Protein AF-A0A2K3JWC8-F1 (afdb_monomer_lite)

Structure (mmCIF, N/CA/C/O backbone):
data_AF-A0A2K3JWC8-F1
#
_entry.id   AF-A0A2K3JWC8-F1
#
loop_
_atom_site.group_PDB
_atom_site.id
_atom_site.type_symbol
_atom_site.label_atom_id
_atom_site.label_alt_id
_atom_site.label_comp_id
_atom_site.label_asym_id
_atom_site.label_entity_id
_atom_site.label_seq_id
_atom_site.pdbx_PDB_ins_code
_atom_site.Cartn_x
_atom_site.Cartn_y
_atom_site.Cartn_z
_atom_site.occupancy
_atom_site.B_iso_or_equiv
_atom_site.auth_seq_id
_atom_site.auth_comp_id
_atom_site.auth_asym_id
_atom_site.auth_atom_id
_atom_site.pdbx_PDB_model_num
ATOM 1 N N . ILE A 1 1 ? 2.678 -2.436 6.204 1.00 88.00 1 ILE A N 1
ATOM 2 C CA . ILE A 1 1 ? 1.321 -1.839 6.349 1.00 88.00 1 ILE A CA 1
ATOM 3 C C . ILE A 1 1 ? 1.257 -0.588 5.486 1.00 88.00 1 ILE A C 1
ATOM 5 O O . ILE A 1 1 ? 2.135 0.255 5.639 1.00 88.00 1 ILE A O 1
ATOM 9 N N . LEU A 1 2 ? 0.275 -0.477 4.588 1.00 90.56 2 LEU A N 1
ATOM 10 C CA . LEU A 1 2 ? 0.063 0.722 3.771 1.00 90.56 2 LEU A CA 1
ATOM 11 C C . LEU A 1 2 ? -0.753 1.769 4.542 1.00 90.56 2 LEU A C 1
ATOM 13 O O . LEU A 1 2 ? -0.328 2.916 4.640 1.00 90.56 2 LEU A O 1
ATOM 17 N N . ILE A 1 3 ? -1.882 1.355 5.122 1.00 88.88 3 ILE A N 1
ATOM 18 C CA . ILE A 1 3 ? -2.804 2.193 5.903 1.00 88.88 3 ILE A CA 1
ATOM 19 C C . ILE A 1 3 ? -3.157 1.431 7.179 1.00 88.88 3 ILE A C 1
ATOM 21 O O . ILE A 1 3 ? -3.555 0.268 7.119 1.00 88.88 3 ILE A O 1
ATOM 25 N N . GLY A 1 4 ? -2.953 2.052 8.335 1.00 85.19 4 GLY A N 1
ATOM 26 C CA . GLY A 1 4 ? -3.368 1.520 9.628 1.00 85.19 4 GLY A CA 1
ATOM 27 C C . GLY A 1 4 ? -4.850 1.788 9.932 1.00 85.19 4 GLY A C 1
ATOM 28 O O . GLY A 1 4 ? -5.443 2.669 9.316 1.00 85.19 4 GLY A O 1
ATOM 29 N N . PRO A 1 5 ? -5.436 1.085 10.919 1.00 76.38 5 PRO A N 1
ATOM 30 C CA . PRO A 1 5 ? -6.851 1.200 11.293 1.00 76.38 5 PRO A CA 1
ATOM 31 C C . PRO A 1 5 ? -7.263 2.630 11.642 1.00 76.38 5 PRO A C 1
ATOM 33 O O . PRO A 1 5 ? -8.279 3.123 11.170 1.00 76.38 5 PRO A O 1
ATOM 36 N N . SER A 1 6 ? -6.431 3.311 12.433 1.00 77.75 6 SER A N 1
ATOM 37 C CA . SER A 1 6 ? -6.684 4.682 12.884 1.00 77.75 6 SER A CA 1
ATOM 38 C C . SER A 1 6 ? -6.152 5.737 11.921 1.00 77.75 6 SER A C 1
ATOM 40 O O . SER A 1 6 ? -6.561 6.883 12.023 1.00 77.75 6 SER A O 1
ATOM 42 N N . ASP A 1 7 ? -5.260 5.382 10.988 1.00 83.69 7 ASP A N 1
ATOM 43 C CA . ASP A 1 7 ? -4.636 6.353 10.077 1.00 83.69 7 ASP A CA 1
ATOM 44 C C . ASP A 1 7 ? -5.708 7.020 9.190 1.00 83.69 7 ASP A C 1
ATOM 46 O O . ASP A 1 7 ? -5.665 8.223 8.936 1.00 83.69 7 ASP A O 1
ATOM 50 N N . TRP A 1 8 ? -6.703 6.237 8.753 1.00 75.75 8 TRP A N 1
ATOM 51 C CA . TRP A 1 8 ? -7.837 6.737 7.977 1.00 75.75 8 TRP A CA 1
ATOM 52 C C . TRP A 1 8 ? -8.770 7.624 8.805 1.00 75.75 8 TRP A C 1
ATOM 54 O O . TRP A 1 8 ? -9.134 8.714 8.368 1.00 75.75 8 TRP A O 1
ATOM 64 N N . GLU A 1 9 ? -9.148 7.161 9.996 1.00 77.56 9 GLU A N 1
ATOM 65 C CA . GLU A 1 9 ? -10.061 7.875 10.888 1.00 77.56 9 GLU A CA 1
ATOM 66 C C . GLU A 1 9 ? -9.455 9.195 11.381 1.00 77.56 9 GLU A C 1
ATOM 68 O O . GLU A 1 9 ? -10.104 10.237 11.299 1.00 77.56 9 GLU A O 1
ATOM 73 N N . ASP A 1 10 ? -8.198 9.171 11.830 1.00 84.94 10 ASP A N 1
ATOM 74 C CA . ASP A 1 10 ? -7.462 10.354 12.279 1.00 84.94 10 ASP A CA 1
ATOM 75 C C . ASP A 1 10 ? -7.351 11.386 11.143 1.00 84.94 10 ASP A C 1
ATOM 77 O O . ASP A 1 10 ? -7.626 12.569 11.359 1.00 84.94 10 ASP A O 1
ATOM 81 N N . HIS A 1 11 ? -7.042 10.935 9.920 1.00 82.94 11 HIS A N 1
ATOM 82 C CA . HIS A 1 11 ? -7.015 11.797 8.738 1.00 82.94 11 HIS A CA 1
ATOM 83 C C . HIS A 1 11 ? -8.402 12.364 8.406 1.00 82.94 11 HIS A C 1
ATOM 85 O O . HIS A 1 11 ? -8.530 13.550 8.110 1.00 82.94 11 HIS A O 1
ATOM 91 N N . SER A 1 12 ? -9.458 11.546 8.467 1.00 76.75 12 SER A N 1
ATOM 92 C CA . SER A 1 12 ? -10.834 11.995 8.214 1.00 76.75 12 SER A CA 1
ATOM 93 C C . SER A 1 12 ? -11.322 13.015 9.245 1.00 76.75 12 SER A C 1
ATOM 95 O O . SER A 1 12 ? -12.166 13.842 8.913 1.00 76.75 12 SER A O 1
ATOM 97 N N . LYS A 1 13 ? -10.808 12.964 10.479 1.00 84.75 13 LYS A N 1
ATOM 98 C CA . LYS A 1 13 ? -11.095 13.932 11.548 1.00 84.75 13 LYS A CA 1
ATOM 99 C C . LYS A 1 13 ? -10.202 15.177 11.491 1.00 84.75 13 LYS A C 1
ATOM 101 O O . LYS A 1 13 ? -10.322 16.035 12.358 1.00 84.75 13 LYS A O 1
ATOM 106 N N . GLY A 1 14 ? -9.302 15.278 10.508 1.00 83.94 14 GLY A N 1
ATOM 107 C CA . GLY A 1 14 ? -8.390 16.415 10.364 1.00 83.94 14 GLY A CA 1
ATOM 108 C C . GLY A 1 14 ? -7.389 16.543 11.514 1.00 83.94 14 GLY A C 1
ATOM 109 O O . GLY A 1 14 ? -6.922 17.641 11.801 1.00 83.94 14 GLY A O 1
ATOM 110 N N . LYS A 1 15 ? -7.075 15.438 12.201 1.00 86.69 15 LYS A N 1
ATOM 111 C CA . LYS A 1 15 ? -6.161 15.447 13.344 1.00 86.69 15 LYS A CA 1
ATOM 112 C C . LYS A 1 15 ? -4.775 15.907 12.901 1.00 86.69 15 LYS A C 1
ATOM 114 O O . LYS A 1 15 ? -4.228 15.395 11.920 1.00 86.69 15 LYS A O 1
ATOM 119 N N . GLU A 1 16 ? -4.194 16.847 13.634 1.00 83.56 16 GLU A N 1
ATOM 120 C CA . GLU A 1 16 ? -2.892 17.413 13.296 1.00 83.56 16 GLU A CA 1
ATOM 121 C C . GLU A 1 16 ? -1.803 16.328 13.237 1.00 83.56 16 GLU A C 1
ATOM 123 O O . GLU A 1 16 ? -1.746 15.421 14.071 1.00 83.56 16 GLU A O 1
ATOM 128 N N . GLY A 1 17 ? -0.973 16.374 12.191 1.00 80.44 17 GLY A N 1
ATOM 129 C CA . GLY A 1 17 ? 0.084 15.387 11.947 1.00 80.44 17 GLY A CA 1
ATOM 130 C C . GLY A 1 17 ? -0.396 14.006 11.477 1.00 80.44 17 GLY A C 1
ATOM 131 O O . GLY A 1 17 ? 0.436 13.124 11.251 1.00 80.44 17 GLY A O 1
ATOM 132 N N . SER A 1 18 ? -1.705 13.788 11.298 1.00 81.19 18 SER A N 1
ATOM 133 C CA . SER A 1 18 ? -2.218 12.511 10.796 1.00 81.19 18 SER A CA 1
ATOM 134 C C . SER A 1 18 ? -2.000 12.368 9.286 1.00 81.19 18 SER A C 1
ATOM 136 O O . SER A 1 18 ? -2.424 13.188 8.471 1.00 81.19 18 SER A O 1
ATOM 138 N N . ALA A 1 19 ? -1.311 11.298 8.892 1.00 84.38 19 ALA A N 1
ATOM 139 C CA . ALA A 1 19 ? -1.137 10.943 7.492 1.00 84.38 19 ALA A CA 1
ATOM 140 C C . ALA A 1 19 ? -2.152 9.868 7.098 1.00 84.38 19 ALA A C 1
ATOM 142 O O . ALA A 1 19 ? -2.297 8.863 7.787 1.00 84.38 19 ALA A O 1
ATOM 143 N N . ARG A 1 20 ? -2.774 10.030 5.925 1.00 83.12 20 ARG A N 1
ATOM 144 C CA . ARG A 1 20 ? -3.727 9.061 5.353 1.00 83.12 20 ARG A CA 1
ATOM 145 C C . ARG A 1 20 ? -3.132 7.659 5.153 1.00 83.12 2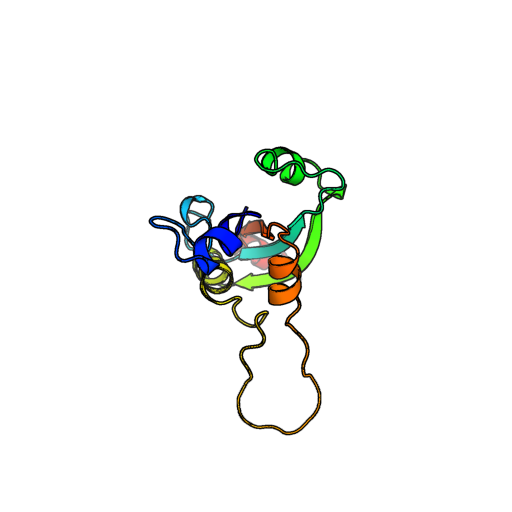0 ARG A C 1
ATOM 147 O O . ARG A 1 20 ? -3.862 6.678 5.087 1.00 83.12 20 ARG A O 1
ATOM 154 N N . TYR A 1 21 ? -1.811 7.572 4.992 1.00 90.06 21 TYR A N 1
ATOM 155 C CA . TYR A 1 21 ? -1.073 6.331 4.769 1.00 90.06 21 TYR A CA 1
ATOM 156 C C . TYR A 1 21 ? 0.371 6.451 5.279 1.00 90.06 21 TYR A C 1
ATOM 158 O O . TYR A 1 21 ? 0.921 7.546 5.422 1.00 90.06 21 TYR A O 1
ATOM 166 N N . ARG A 1 22 ? 1.025 5.310 5.507 1.00 90.44 22 ARG A N 1
ATOM 167 C CA . ARG A 1 22 ? 2.371 5.233 6.095 1.00 90.44 22 ARG A CA 1
ATOM 168 C C . ARG A 1 22 ? 3.456 5.296 5.029 1.00 90.44 22 ARG A C 1
ATOM 170 O O . ARG A 1 22 ? 3.964 4.271 4.582 1.00 90.44 22 ARG A O 1
ATOM 177 N N . ILE A 1 23 ? 3.844 6.509 4.638 1.00 90.50 23 ILE A N 1
ATOM 178 C CA . ILE A 1 23 ? 4.872 6.734 3.605 1.00 90.50 23 ILE A CA 1
ATOM 179 C C . ILE A 1 23 ? 6.224 6.074 3.929 1.00 90.50 23 ILE A C 1
ATOM 181 O O . ILE A 1 23 ? 6.898 5.587 3.025 1.00 90.50 23 ILE A O 1
ATOM 185 N N . HIS A 1 24 ? 6.593 6.007 5.211 1.00 90.88 24 HIS A N 1
ATOM 186 C CA . HIS A 1 24 ? 7.833 5.384 5.689 1.00 90.88 24 HIS A CA 1
ATOM 187 C C . HIS A 1 24 ? 7.841 3.858 5.527 1.00 90.88 24 HIS A C 1
ATOM 189 O O . HIS A 1 24 ? 8.907 3.255 5.503 1.00 90.88 24 HIS A O 1
ATOM 195 N N . ASN A 1 25 ? 6.669 3.235 5.370 1.00 91.12 25 ASN A N 1
ATOM 196 C CA . ASN A 1 25 ? 6.566 1.799 5.141 1.00 91.12 25 ASN A CA 1
ATOM 197 C C . ASN A 1 25 ? 6.717 1.419 3.674 1.00 91.12 25 ASN A C 1
ATOM 199 O O . ASN A 1 25 ? 6.641 0.232 3.387 1.00 91.12 25 ASN A O 1
ATOM 203 N N . LEU A 1 26 ? 6.833 2.373 2.748 1.00 93.06 26 LEU A N 1
ATOM 204 C CA . LEU A 1 26 ? 6.892 2.095 1.317 1.00 93.06 26 LEU A CA 1
ATOM 205 C C . LEU A 1 26 ? 8.258 1.552 0.876 1.00 93.06 26 LEU A C 1
ATOM 207 O O . LEU A 1 26 ? 9.260 1.798 1.550 1.00 93.06 26 LEU A O 1
ATOM 211 N N . PRO A 1 27 ? 8.332 0.880 -0.290 1.00 91.38 27 PRO A N 1
ATOM 212 C CA . PRO A 1 27 ? 9.608 0.474 -0.861 1.00 91.38 27 PRO A CA 1
ATOM 213 C C . PRO A 1 27 ? 10.536 1.681 -1.009 1.00 91.38 27 PRO A C 1
ATOM 215 O O . PRO A 1 27 ? 10.146 2.706 -1.572 1.00 91.38 27 PRO A O 1
ATOM 218 N N . GLN A 1 28 ? 11.773 1.568 -0.527 1.00 89.19 28 GLN A N 1
ATOM 219 C CA . GLN A 1 28 ? 12.757 2.643 -0.686 1.00 89.19 28 GLN A CA 1
ATOM 220 C C . GLN A 1 28 ? 13.184 2.788 -2.152 1.00 89.19 28 GLN A C 1
ATOM 222 O O . GLN A 1 28 ? 13.340 3.907 -2.643 1.00 89.19 28 GLN A O 1
ATOM 227 N N . LYS A 1 29 ? 13.304 1.662 -2.865 1.00 84.81 29 LYS A N 1
ATOM 228 C CA . LYS A 1 29 ? 13.718 1.606 -4.269 1.00 84.81 29 LYS A CA 1
ATOM 229 C C . LYS A 1 29 ? 12.544 1.871 -5.214 1.00 84.81 29 LYS A C 1
ATOM 231 O O . LYS A 1 29 ? 11.462 1.308 -5.050 1.00 84.81 29 LYS A O 1
ATOM 236 N N . LEU A 1 30 ? 12.789 2.689 -6.234 1.00 86.44 30 LEU A N 1
ATOM 237 C CA . LEU A 1 30 ? 11.889 2.869 -7.373 1.00 86.44 30 LEU A CA 1
ATOM 238 C C . LEU A 1 30 ? 12.211 1.772 -8.388 1.00 86.44 30 LEU A C 1
ATOM 240 O O . LEU A 1 30 ? 13.207 1.866 -9.096 1.00 86.44 30 LEU A O 1
ATOM 244 N N . CYS A 1 31 ? 11.430 0.696 -8.401 1.00 88.56 31 CYS A N 1
ATOM 245 C CA . CYS A 1 31 ? 11.678 -0.421 -9.306 1.00 88.56 31 CYS A CA 1
ATOM 246 C C . CYS A 1 31 ? 10.378 -1.072 -9.795 1.00 88.56 31 CYS A C 1
ATOM 248 O O . CYS A 1 31 ? 9.352 -0.986 -9.097 1.00 88.56 31 CYS A O 1
ATOM 250 N N . PRO A 1 32 ? 10.431 -1.725 -10.973 1.00 93.25 32 PRO A N 1
ATOM 251 C CA . PRO A 1 32 ? 9.349 -2.560 -11.451 1.00 93.25 32 PRO A CA 1
ATOM 252 C C . PRO A 1 32 ? 9.116 -3.740 -10.519 1.00 93.25 32 PRO A C 1
ATOM 254 O O . PRO A 1 32 ? 10.053 -4.333 -9.979 1.00 93.25 32 PRO A O 1
ATOM 257 N N . GLY A 1 33 ? 7.855 -4.110 -10.348 1.00 93.81 33 GLY A N 1
ATOM 258 C CA . GLY A 1 33 ? 7.509 -5.204 -9.462 1.00 93.81 33 GLY A CA 1
ATOM 259 C C . GLY A 1 33 ? 6.049 -5.603 -9.517 1.00 93.81 33 GLY A C 1
ATOM 260 O O . GLY A 1 33 ? 5.201 -4.911 -10.090 1.00 93.81 33 GLY A O 1
ATOM 261 N N . VAL A 1 34 ? 5.783 -6.736 -8.882 1.00 95.00 34 VAL A N 1
ATOM 262 C CA . VAL A 1 34 ? 4.437 -7.217 -8.582 1.00 95.00 34 VAL A CA 1
ATOM 263 C C . VAL A 1 34 ? 4.143 -6.892 -7.125 1.00 95.00 34 VAL A C 1
ATOM 265 O O . VAL A 1 34 ? 5.033 -6.927 -6.272 1.00 95.00 34 VAL A O 1
ATOM 268 N N . TYR A 1 35 ? 2.900 -6.534 -6.840 1.00 93.75 35 TYR A N 1
ATOM 269 C CA . TYR A 1 35 ? 2.435 -6.235 -5.500 1.00 93.75 35 TYR A CA 1
ATOM 270 C C . TYR A 1 35 ? 1.059 -6.838 -5.249 1.00 93.75 35 TYR A C 1
ATOM 272 O O . TYR A 1 35 ? 0.237 -6.989 -6.153 1.00 93.75 35 TYR A O 1
ATOM 280 N N . GLU A 1 36 ? 0.813 -7.118 -3.980 1.00 94.50 36 GLU A N 1
ATOM 281 C CA . GLU A 1 36 ? -0.466 -7.559 -3.451 1.00 94.50 36 GLU A CA 1
ATOM 282 C C . GLU A 1 36 ? -0.956 -6.509 -2.459 1.00 94.50 36 GLU A C 1
ATOM 284 O O . GLU A 1 36 ? -0.172 -6.015 -1.642 1.00 94.50 36 GLU A O 1
ATOM 289 N N . LEU A 1 37 ? -2.245 -6.189 -2.504 1.00 92.12 37 LEU A N 1
ATOM 290 C CA . LEU A 1 37 ? -2.934 -5.468 -1.443 1.00 92.12 37 LEU A CA 1
ATOM 291 C C . LEU A 1 37 ? -3.832 -6.449 -0.702 1.00 92.12 37 LEU A C 1
ATOM 293 O O . LEU A 1 37 ? -4.599 -7.198 -1.311 1.00 92.12 37 LEU A O 1
ATOM 297 N N . GLY A 1 38 ? -3.736 -6.423 0.619 1.00 90.69 38 GLY A N 1
ATOM 298 C CA . GLY A 1 38 ? -4.545 -7.246 1.497 1.00 90.69 38 GLY A CA 1
ATOM 299 C C . GLY A 1 38 ? -5.229 -6.424 2.573 1.00 90.69 38 GLY A C 1
ATOM 300 O O . GLY A 1 38 ? -4.745 -5.363 2.973 1.00 90.69 38 GLY A O 1
ATOM 301 N N . VAL A 1 39 ? -6.343 -6.949 3.056 1.00 88.31 39 VAL A N 1
ATOM 302 C CA . VAL A 1 39 ? -7.060 -6.455 4.226 1.00 88.31 39 VAL A CA 1
ATOM 303 C C . VAL A 1 39 ? -6.733 -7.390 5.373 1.00 88.31 39 VAL A C 1
ATOM 305 O O . VAL A 1 39 ? -6.964 -8.595 5.272 1.00 88.31 39 VAL A O 1
ATOM 308 N N . ALA A 1 40 ? -6.151 -6.858 6.444 1.00 85.44 40 ALA A N 1
ATOM 309 C CA . ALA A 1 40 ? -5.853 -7.683 7.606 1.00 85.44 40 ALA A CA 1
ATOM 310 C C . ALA A 1 40 ? -7.037 -7.641 8.585 1.00 85.44 40 ALA A C 1
ATOM 312 O O . ALA A 1 40 ? -7.390 -6.581 9.100 1.00 85.44 40 ALA A O 1
ATOM 313 N N . VAL A 1 41 ? -7.653 -8.798 8.827 1.00 77.31 41 VAL A N 1
ATOM 314 C CA . VAL A 1 41 ? -8.859 -8.952 9.650 1.00 77.31 41 VAL A CA 1
ATOM 315 C C . VAL A 1 41 ? -8.454 -9.369 11.058 1.00 77.31 41 VAL A C 1
ATOM 317 O O . VAL A 1 41 ? -7.753 -10.364 11.249 1.00 77.31 41 VAL A O 1
ATOM 320 N N . SER A 1 42 ? -8.882 -8.607 12.064 1.00 67.06 42 SER A N 1
ATOM 321 C CA . SER A 1 42 ? -8.678 -8.968 13.468 1.00 67.06 42 SER A CA 1
ATOM 322 C C . SER A 1 42 ? -10.003 -9.342 14.106 1.00 67.06 42 SER A C 1
ATOM 324 O O . SER A 1 42 ? -10.895 -8.507 14.184 1.00 67.06 42 SER A O 1
ATOM 326 N N . HIS A 1 43 ? -10.107 -10.569 14.616 1.00 56.91 43 HIS A N 1
ATOM 327 C CA . HIS A 1 43 ? -11.288 -11.013 15.367 1.00 56.91 43 HIS A CA 1
ATOM 328 C C . HIS A 1 43 ? -11.447 -10.304 16.721 1.00 56.91 43 HIS A C 1
ATOM 330 O O . HIS A 1 43 ? -12.553 -10.198 17.235 1.00 56.91 43 HIS A O 1
ATOM 336 N N . ASN A 1 44 ? -10.354 -9.786 17.287 1.00 53.22 44 ASN A N 1
ATOM 337 C CA . ASN A 1 44 ? -10.348 -9.149 18.602 1.00 53.22 44 ASN A CA 1
ATOM 338 C C . ASN A 1 44 ? -9.766 -7.749 18.425 1.00 53.22 44 ASN A C 1
ATOM 340 O O . ASN A 1 44 ? -8.713 -7.645 17.795 1.00 53.22 44 ASN A O 1
ATOM 344 N N . GLY A 1 45 ? -10.424 -6.702 18.935 1.00 52.78 45 GLY A N 1
ATOM 345 C CA . GLY A 1 45 ? -10.077 -5.278 18.777 1.00 52.78 45 GLY A CA 1
ATOM 346 C C . GLY A 1 45 ? -8.650 -4.907 19.207 1.00 52.78 45 GLY A C 1
ATOM 347 O O . GLY A 1 45 ? -8.433 -4.248 20.216 1.00 52.78 45 GLY A O 1
ATOM 348 N N . LEU A 1 46 ? -7.654 -5.333 18.432 1.00 53.94 46 LEU A N 1
ATOM 349 C CA . LEU A 1 46 ? -6.240 -5.358 18.805 1.00 53.94 46 LEU A CA 1
ATOM 350 C C . LEU A 1 46 ? -5.551 -4.002 18.656 1.00 53.94 46 LEU A C 1
ATOM 352 O O . LEU A 1 46 ? -4.349 -3.922 18.911 1.00 53.94 46 LEU A O 1
ATOM 356 N N . GLY A 1 47 ? -6.284 -2.946 18.285 1.00 59.50 47 GLY A N 1
ATOM 357 C CA . GLY A 1 47 ? -5.792 -1.570 18.234 1.00 59.50 47 GLY A CA 1
ATOM 358 C C . GLY A 1 47 ? -4.367 -1.483 17.679 1.00 59.50 47 GLY A C 1
ATOM 359 O O . GLY A 1 47 ? -4.115 -1.804 16.524 1.00 59.50 47 GLY A O 1
ATOM 360 N N . ARG A 1 48 ? -3.404 -1.122 18.538 1.00 51.22 48 ARG A N 1
ATOM 361 C CA . ARG A 1 48 ? -1.971 -0.936 18.225 1.00 51.22 48 ARG A CA 1
ATOM 362 C C . ARG A 1 48 ? -1.170 -2.198 17.849 1.00 51.22 48 ARG A C 1
ATOM 364 O O . ARG A 1 48 ? -0.035 -2.061 17.399 1.00 51.22 48 ARG A O 1
ATOM 371 N N . GLN A 1 49 ? -1.698 -3.412 18.005 1.00 59.00 49 GLN A N 1
ATOM 372 C CA . GLN A 1 49 ? -0.973 -4.668 17.732 1.00 59.00 49 GLN A CA 1
ATOM 373 C C . GLN A 1 49 ? -1.175 -5.214 16.304 1.00 59.00 49 GLN A C 1
ATOM 375 O O . GLN A 1 49 ? -0.926 -6.391 16.047 1.00 59.00 49 GLN A O 1
ATOM 380 N N . ILE A 1 50 ? -1.562 -4.367 15.343 1.00 63.78 50 ILE A N 1
ATOM 381 C CA . ILE A 1 50 ? -1.718 -4.733 13.917 1.00 63.78 50 ILE A CA 1
ATOM 382 C C . ILE A 1 50 ? -0.471 -5.415 13.341 1.00 63.78 50 ILE A C 1
ATOM 384 O O . ILE A 1 50 ? -0.584 -6.249 12.449 1.00 63.78 50 ILE A O 1
ATOM 388 N N . TYR A 1 51 ? 0.719 -5.104 13.864 1.00 60.53 51 TYR A N 1
ATOM 389 C CA . TYR A 1 51 ? 1.955 -5.756 13.433 1.00 60.53 51 TYR A CA 1
ATOM 390 C C . TYR A 1 51 ? 1.924 -7.281 13.644 1.00 60.53 51 TYR A C 1
ATOM 392 O O . TYR A 1 51 ? 2.475 -8.003 12.822 1.00 60.53 51 TYR A O 1
ATOM 400 N N . LYS A 1 52 ? 1.226 -7.786 14.676 1.00 62.72 52 LYS A N 1
ATOM 401 C CA . LYS A 1 52 ? 1.018 -9.231 14.880 1.00 62.72 52 LYS A CA 1
ATOM 402 C C . LYS A 1 52 ? 0.061 -9.821 13.845 1.00 62.72 52 LYS A C 1
ATOM 404 O O . LYS A 1 52 ? 0.202 -10.979 13.471 1.00 62.72 52 LYS A O 1
ATOM 409 N N . LEU A 1 53 ? -0.887 -9.016 13.366 1.00 63.31 53 LEU A N 1
ATOM 410 C CA . LEU A 1 53 ? -1.843 -9.392 12.326 1.00 63.31 53 LEU A CA 1
ATOM 411 C C . LEU A 1 53 ? -1.151 -9.571 10.972 1.00 63.31 53 LEU A C 1
ATOM 413 O O . LEU A 1 53 ? -1.469 -10.493 10.236 1.00 63.31 53 LEU A O 1
ATOM 417 N N . THR A 1 54 ? -0.159 -8.727 10.671 1.00 62.62 54 THR A N 1
ATOM 418 C CA . THR A 1 54 ? 0.666 -8.872 9.464 1.00 62.62 54 THR A CA 1
ATOM 419 C C . THR A 1 54 ? 1.618 -10.065 9.497 1.00 62.62 54 THR A C 1
ATOM 421 O O . THR A 1 54 ? 2.129 -10.438 8.444 1.00 62.62 54 THR A O 1
ATOM 424 N N . THR A 1 55 ? 1.870 -10.652 10.672 1.00 66.69 55 THR A N 1
ATOM 425 C CA . THR A 1 55 ? 2.749 -11.821 10.824 1.00 66.69 55 THR A CA 1
ATOM 426 C C . THR A 1 55 ? 2.019 -13.140 10.568 1.00 66.69 55 THR A C 1
ATOM 428 O O . THR A 1 55 ? 2.673 -14.116 10.221 1.00 66.69 55 THR A O 1
ATOM 431 N N . ASP A 1 56 ? 0.687 -13.181 10.707 1.00 74.12 56 ASP A N 1
ATOM 432 C CA . ASP A 1 56 ? -0.134 -14.360 10.408 1.00 74.12 56 ASP A CA 1
ATOM 433 C C . ASP A 1 56 ? -0.784 -14.216 9.018 1.00 74.12 56 ASP A C 1
ATOM 435 O O . ASP A 1 56 ? -1.775 -13.492 8.873 1.00 74.12 56 ASP A O 1
ATOM 439 N N . PRO A 1 57 ? -0.277 -14.909 7.980 1.00 70.69 57 PRO A N 1
ATOM 440 C CA . PRO A 1 57 ? -0.823 -14.810 6.630 1.00 70.69 57 PRO A CA 1
ATOM 441 C C . PRO A 1 57 ? -2.288 -15.249 6.543 1.00 70.69 57 PRO A C 1
ATOM 443 O O . PRO A 1 57 ? -2.993 -14.803 5.645 1.00 70.69 57 PRO A O 1
ATOM 446 N N . ARG A 1 58 ? -2.769 -16.087 7.476 1.00 76.25 58 ARG A N 1
ATOM 447 C CA . ARG A 1 58 ? -4.160 -16.571 7.496 1.00 76.25 58 ARG A CA 1
ATOM 448 C C . ARG A 1 58 ? -5.162 -15.478 7.862 1.00 76.25 58 ARG A C 1
ATOM 450 O O . ARG A 1 58 ? -6.357 -15.655 7.6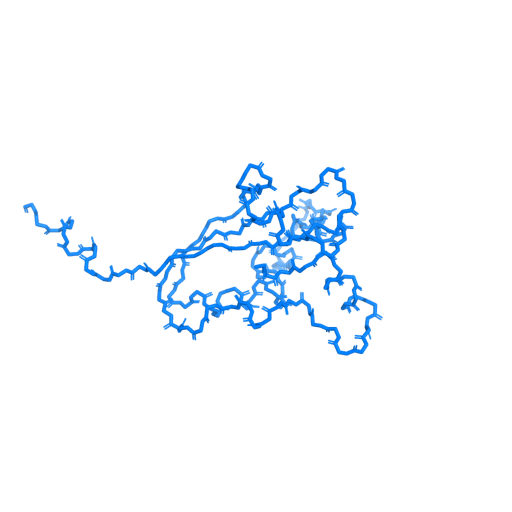60 1.00 76.25 58 ARG A O 1
ATOM 457 N N . ARG A 1 59 ? -4.685 -14.353 8.403 1.00 80.56 59 ARG A N 1
ATOM 458 C CA . ARG A 1 59 ? -5.505 -13.20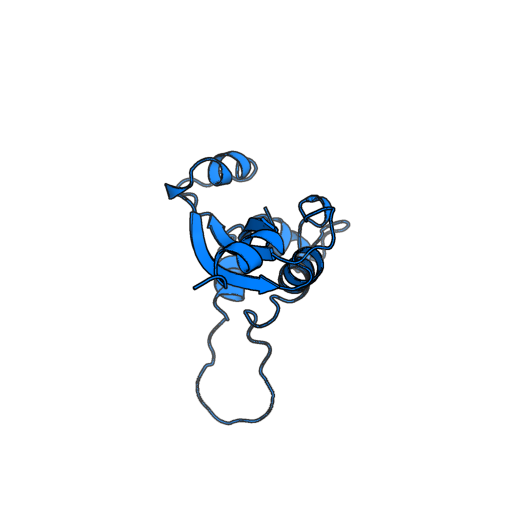0 8.801 1.00 80.56 59 ARG A CA 1
ATOM 459 C C . ARG A 1 59 ? -5.507 -12.081 7.770 1.00 80.56 59 ARG A C 1
ATOM 461 O O . ARG A 1 59 ? -6.068 -11.019 8.027 1.00 80.56 59 ARG A O 1
ATOM 468 N N . VAL A 1 60 ? -4.869 -12.294 6.623 1.00 86.12 60 VAL A N 1
ATOM 469 C CA . VAL A 1 60 ? -4.825 -11.328 5.530 1.00 86.12 60 VAL A CA 1
ATOM 470 C C . VAL A 1 60 ? -5.613 -11.883 4.357 1.00 86.12 60 VAL A C 1
ATOM 472 O O . VAL A 1 60 ? -5.233 -12.887 3.762 1.00 86.12 60 VAL A O 1
ATOM 475 N N . VAL A 1 61 ? -6.689 -11.194 3.994 1.00 88.56 61 VAL A N 1
ATOM 476 C CA . VAL A 1 61 ? -7.434 -11.478 2.768 1.00 88.56 61 VAL A CA 1
ATOM 477 C C . VAL A 1 61 ? -6.838 -10.620 1.661 1.00 88.56 61 VAL A C 1
ATOM 479 O O . VAL A 1 61 ? -6.894 -9.391 1.729 1.00 88.56 61 VAL A O 1
ATOM 482 N N . VAL A 1 62 ? -6.227 -11.249 0.656 1.00 89.19 62 VAL A N 1
ATOM 483 C CA . VAL A 1 62 ? -5.732 -10.536 -0.530 1.00 89.19 62 VAL A CA 1
ATOM 484 C C . VAL A 1 62 ? -6.933 -10.095 -1.357 1.00 89.19 62 VAL A C 1
ATOM 486 O O . VAL A 1 62 ? -7.752 -10.917 -1.750 1.00 89.19 62 VAL A O 1
ATOM 489 N N . VAL A 1 63 ? -7.030 -8.793 -1.610 1.00 88.69 63 VAL A N 1
ATOM 490 C CA . VAL A 1 63 ? -8.150 -8.191 -2.352 1.00 88.69 63 VAL A CA 1
ATOM 491 C C . VAL A 1 63 ? -7.740 -7.709 -3.736 1.00 88.69 63 VAL A C 1
ATOM 493 O O . VAL A 1 63 ? -8.594 -7.472 -4.583 1.00 88.69 63 VAL A O 1
ATOM 496 N N . TYR A 1 64 ? -6.438 -7.528 -3.973 1.00 90.38 64 TYR A N 1
ATOM 497 C CA . TYR A 1 64 ? -5.951 -7.025 -5.248 1.00 90.38 64 TYR A CA 1
ATOM 498 C C . TYR A 1 64 ? -4.509 -7.457 -5.525 1.00 90.38 64 TYR A C 1
ATOM 500 O O . TYR A 1 64 ? -3.641 -7.359 -4.656 1.00 90.38 64 TYR A O 1
ATOM 508 N N . LEU A 1 65 ? -4.250 -7.861 -6.769 1.00 92.31 65 LEU A N 1
ATOM 509 C CA . LEU A 1 65 ? -2.927 -8.167 -7.311 1.00 92.31 65 LEU A CA 1
ATOM 510 C C . LEU A 1 65 ? -2.626 -7.217 -8.468 1.00 92.31 65 LEU A C 1
ATOM 512 O O . LEU A 1 65 ? -3.491 -6.937 -9.295 1.00 92.31 65 LEU A O 1
ATOM 516 N N . GLY A 1 66 ? -1.393 -6.724 -8.555 1.00 91.56 66 GLY A N 1
ATOM 517 C CA . GLY A 1 66 ? -1.014 -5.842 -9.649 1.00 91.56 66 GLY A CA 1
ATOM 518 C C . GLY A 1 66 ? 0.472 -5.817 -9.950 1.00 91.56 66 GLY A C 1
ATOM 519 O O . GLY A 1 66 ? 1.310 -6.211 -9.146 1.00 91.56 66 GLY A O 1
ATOM 520 N N . LYS A 1 67 ? 0.790 -5.286 -11.129 1.00 94.12 67 LYS A N 1
ATOM 521 C CA . LYS A 1 67 ? 2.147 -4.970 -11.577 1.00 94.12 67 LYS A CA 1
ATOM 522 C C . LYS A 1 67 ? 2.278 -3.463 -11.785 1.00 94.12 67 LYS A C 1
ATOM 524 O O . LYS A 1 67 ? 1.309 -2.786 -12.147 1.00 94.12 67 LYS A O 1
ATOM 529 N N . ALA A 1 68 ? 3.467 -2.927 -11.537 1.00 93.69 68 ALA A N 1
ATOM 530 C CA . ALA A 1 68 ? 3.804 -1.544 -11.848 1.00 93.69 68 ALA A CA 1
ATOM 531 C C . ALA A 1 68 ? 5.291 -1.406 -12.178 1.00 93.69 68 ALA A C 1
ATOM 533 O O . ALA A 1 68 ? 6.114 -2.075 -11.559 1.00 93.69 68 ALA A O 1
ATOM 534 N N . ASP A 1 69 ? 5.629 -0.475 -13.072 1.00 93.06 69 ASP A N 1
ATOM 535 C CA . ASP A 1 69 ? 7.022 -0.101 -13.376 1.00 93.06 69 ASP A CA 1
ATOM 536 C C . ASP A 1 69 ? 7.687 0.639 -12.209 1.00 93.06 69 ASP A C 1
ATOM 538 O O . ASP A 1 69 ? 8.906 0.682 -12.073 1.00 93.06 69 ASP A O 1
ATOM 542 N N . ASN A 1 70 ? 6.863 1.206 -11.328 1.00 93.69 70 ASN A N 1
ATOM 543 C CA . ASN A 1 70 ? 7.290 1.817 -10.085 1.00 93.69 70 ASN A CA 1
ATOM 544 C C . ASN A 1 70 ? 6.302 1.450 -8.973 1.00 93.69 70 ASN A C 1
ATOM 546 O O . ASN A 1 70 ? 5.272 2.109 -8.779 1.00 93.69 70 ASN A O 1
ATOM 550 N N . VAL A 1 71 ? 6.622 0.382 -8.238 1.00 94.62 71 VAL A N 1
ATOM 551 C CA . VAL A 1 71 ? 5.775 -0.123 -7.145 1.00 94.62 71 VAL A CA 1
ATOM 552 C C . VAL A 1 71 ? 5.559 0.946 -6.074 1.00 94.62 71 VAL A C 1
ATOM 554 O O . VAL A 1 71 ? 4.435 1.124 -5.605 1.00 94.62 71 VAL A O 1
ATOM 557 N N . ARG A 1 72 ? 6.593 1.726 -5.728 1.00 94.81 72 ARG A N 1
ATOM 558 C CA . ARG A 1 72 ? 6.481 2.797 -4.728 1.00 94.81 72 ARG A CA 1
ATOM 559 C C . ARG A 1 72 ? 5.445 3.842 -5.140 1.00 94.81 72 ARG A C 1
ATOM 561 O O . ARG A 1 72 ? 4.549 4.144 -4.355 1.00 94.81 72 ARG A O 1
ATOM 568 N N . ALA A 1 73 ? 5.539 4.361 -6.365 1.00 94.25 73 ALA A N 1
ATOM 569 C CA . ALA A 1 73 ? 4.603 5.364 -6.873 1.00 94.25 73 ALA A CA 1
ATOM 570 C C . ALA A 1 73 ? 3.168 4.817 -6.942 1.00 94.25 73 ALA A C 1
ATOM 572 O O . ALA A 1 73 ? 2.208 5.506 -6.586 1.00 94.25 73 ALA A O 1
ATOM 573 N N . ARG A 1 74 ? 3.014 3.547 -7.335 1.00 94.75 74 ARG A N 1
ATOM 574 C CA . ARG A 1 74 ? 1.709 2.883 -7.376 1.00 94.75 74 ARG A CA 1
ATOM 575 C C . ARG A 1 74 ? 1.087 2.753 -5.981 1.00 94.75 74 ARG A C 1
ATOM 577 O O . ARG A 1 74 ? -0.073 3.118 -5.807 1.00 94.75 74 ARG A O 1
ATOM 584 N N . LEU A 1 75 ? 1.854 2.318 -4.980 1.00 94.19 75 LEU A N 1
ATOM 585 C CA . LEU A 1 75 ? 1.402 2.226 -3.586 1.00 94.19 75 LEU A CA 1
ATOM 586 C C . LEU A 1 75 ? 1.079 3.601 -2.980 1.00 94.19 75 LEU A C 1
ATOM 588 O O . LEU A 1 75 ? 0.083 3.733 -2.269 1.00 94.19 75 LEU A O 1
ATOM 592 N N . GLN A 1 76 ? 1.847 4.647 -3.312 1.00 93.56 76 GLN A N 1
ATOM 593 C CA . GLN A 1 76 ? 1.509 6.026 -2.929 1.00 93.56 76 GLN A CA 1
ATOM 594 C C . GLN A 1 76 ? 0.157 6.462 -3.495 1.00 93.56 76 GLN A C 1
ATOM 596 O O . GLN A 1 76 ? -0.612 7.117 -2.792 1.00 93.56 76 GLN A O 1
ATOM 601 N N . ARG A 1 77 ? -0.161 6.099 -4.745 1.00 91.38 77 ARG A N 1
ATOM 602 C CA . ARG A 1 77 ? -1.448 6.444 -5.368 1.00 91.38 77 ARG A CA 1
ATOM 603 C C . ARG A 1 77 ? -2.621 5.802 -4.624 1.00 91.38 77 ARG A C 1
ATOM 605 O O . ARG A 1 77 ? -3.600 6.499 -4.349 1.00 91.38 77 ARG A O 1
ATOM 612 N N . TYR A 1 78 ? -2.488 4.533 -4.227 1.00 90.62 78 TYR A N 1
ATOM 613 C CA . TYR A 1 78 ? -3.469 3.867 -3.363 1.00 90.62 78 TYR A CA 1
ATOM 614 C C . TYR A 1 78 ? -3.605 4.563 -2.007 1.00 90.62 78 TYR A C 1
ATOM 616 O O . TYR A 1 78 ? -4.719 4.871 -1.600 1.00 90.62 78 TYR A O 1
ATOM 624 N N . GLY A 1 79 ? -2.492 4.890 -1.344 1.00 88.94 79 GLY A N 1
ATOM 625 C CA . GLY A 1 79 ? -2.510 5.581 -0.052 1.00 88.94 79 GLY A CA 1
ATOM 626 C C . GLY A 1 79 ? -3.161 6.970 -0.093 1.00 88.94 79 GLY A C 1
ATOM 627 O O . GLY A 1 79 ? -3.916 7.335 0.804 1.00 88.94 79 GLY A O 1
ATOM 628 N N . ARG A 1 80 ? -2.895 7.750 -1.149 1.00 87.00 80 ARG A N 1
ATOM 629 C CA . ARG A 1 80 ? -3.405 9.123 -1.301 1.00 87.00 80 ARG A CA 1
ATOM 630 C C . ARG A 1 80 ? -4.870 9.189 -1.712 1.00 87.00 80 ARG A C 1
ATOM 632 O O . ARG A 1 80 ? -5.589 10.051 -1.223 1.00 87.00 80 ARG A O 1
ATOM 639 N N . THR A 1 81 ? -5.286 8.335 -2.645 1.00 82.62 81 THR A N 1
ATOM 640 C CA . THR A 1 81 ? -6.576 8.494 -3.346 1.00 82.62 81 THR A CA 1
ATOM 641 C C . THR A 1 81 ? -7.409 7.223 -3.418 1.00 82.62 81 THR A C 1
ATOM 643 O O . THR A 1 81 ? -8.566 7.307 -3.800 1.00 82.62 81 THR A O 1
ATOM 646 N N . GLY A 1 82 ? -6.854 6.054 -3.081 1.00 80.12 82 GLY A N 1
ATOM 647 C CA . GLY A 1 82 ? -7.432 4.744 -3.412 1.00 80.12 82 GLY A CA 1
ATOM 648 C C . GLY A 1 82 ? -7.149 4.283 -4.850 1.00 80.12 82 GLY A C 1
ATOM 649 O O . GLY A 1 82 ? -7.448 3.144 -5.195 1.00 80.12 82 GLY A O 1
ATOM 650 N N . ALA A 1 83 ? -6.490 5.117 -5.665 1.00 84.44 83 ALA A N 1
ATOM 651 C CA . ALA 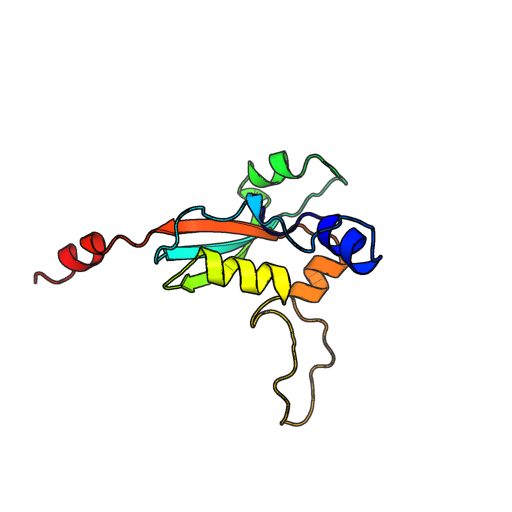A 1 83 ? -6.211 4.868 -7.079 1.00 84.44 83 ALA A CA 1
ATOM 652 C C . ALA A 1 83 ? -7.484 4.511 -7.870 1.00 84.44 83 ALA A C 1
ATOM 654 O O . ALA A 1 83 ? -8.457 5.238 -7.785 1.00 84.44 83 ALA A O 1
ATOM 655 N N . HIS A 1 84 ? -7.472 3.436 -8.657 1.00 80.19 84 HIS A N 1
ATOM 656 C CA . HIS A 1 84 ? -8.653 2.963 -9.390 1.00 80.19 84 HIS A CA 1
ATOM 657 C C . HIS A 1 84 ? -9.575 2.074 -8.536 1.00 80.19 84 HIS A C 1
ATOM 659 O O . HIS A 1 84 ? -10.575 1.579 -9.034 1.00 80.19 84 HIS A O 1
ATOM 665 N N . LEU A 1 85 ? -9.212 1.814 -7.273 1.00 72.25 85 LEU A N 1
ATOM 666 C CA . LEU A 1 85 ? -10.025 1.025 -6.339 1.00 72.25 85 LEU A CA 1
ATOM 667 C C . LEU A 1 85 ? -10.902 1.925 -5.452 1.00 72.25 85 LEU A C 1
ATOM 669 O O . LEU A 1 85 ? -11.781 1.444 -4.729 1.00 72.25 85 LEU A O 1
ATOM 673 N N . SER A 1 86 ? -10.688 3.244 -5.504 1.00 70.31 86 SER A N 1
ATOM 674 C CA . SER A 1 86 ? -11.676 4.214 -5.053 1.00 70.31 86 SER A CA 1
ATOM 675 C C . SER A 1 86 ? -12.680 4.465 -6.167 1.00 70.31 86 SER A C 1
ATOM 677 O O . SER A 1 86 ? -12.311 4.650 -7.324 1.00 70.31 86 SER A O 1
ATOM 679 N N . ASN A 1 87 ? -13.961 4.482 -5.800 1.00 61.97 87 ASN A N 1
ATOM 680 C CA . ASN A 1 87 ? -15.036 4.908 -6.685 1.00 61.97 87 ASN A CA 1
ATOM 681 C C . ASN A 1 87 ? -14.954 6.437 -6.792 1.00 61.97 87 ASN A C 1
ATOM 683 O O . ASN A 1 87 ? -15.672 7.166 -6.113 1.00 61.97 87 ASN A O 1
ATOM 687 N N . ILE A 1 88 ? -13.962 6.930 -7.532 1.00 52.03 88 ILE A N 1
ATOM 688 C CA . ILE A 1 88 ? -14.026 8.266 -8.107 1.00 52.03 88 ILE A CA 1
ATOM 689 C C . ILE A 1 88 ? -14.672 8.017 -9.453 1.00 52.03 88 ILE A C 1
ATOM 691 O O . ILE A 1 88 ? -14.011 7.519 -10.362 1.00 52.03 88 ILE A O 1
ATOM 695 N N . CYS A 1 89 ? -15.978 8.266 -9.507 1.00 42.81 89 CYS A N 1
ATOM 696 C CA . CYS A 1 89 ? -16.782 8.198 -10.709 1.00 42.81 89 CYS A CA 1
ATOM 697 C C . CYS A 1 89 ? -15.979 8.764 -11.880 1.00 42.81 89 CYS A C 1
ATOM 699 O O . CYS A 1 89 ? -15.645 9.950 -11.898 1.00 42.81 89 CYS A O 1
ATOM 701 N N . SER A 1 90 ? -15.656 7.905 -12.842 1.00 41.53 90 SER A N 1
ATOM 702 C CA . SER A 1 90 ? -15.488 8.351 -14.213 1.00 41.53 90 SER A CA 1
ATOM 703 C C . SER A 1 90 ? -16.820 9.002 -14.562 1.00 41.53 90 SER A C 1
ATOM 705 O O . SER A 1 90 ? -17.840 8.320 -14.629 1.00 41.53 90 SER A O 1
ATOM 707 N N . SER A 1 91 ? -16.842 10.328 -14.625 1.00 46.75 91 SER A N 1
ATOM 708 C CA . SER A 1 91 ? -17.973 11.065 -15.166 1.00 46.75 91 SER A CA 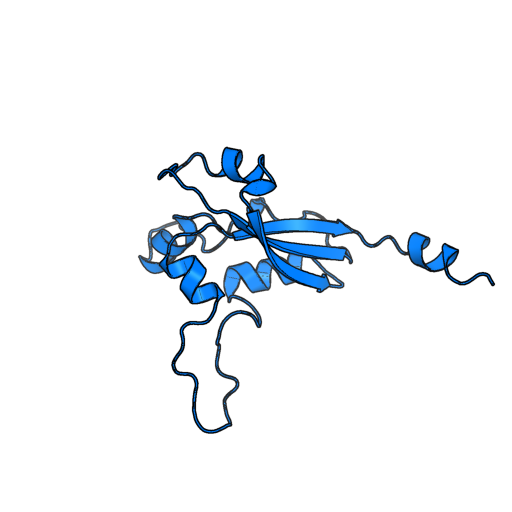1
ATOM 709 C C . SER A 1 91 ? -18.322 10.487 -16.537 1.00 46.75 91 SER A C 1
ATOM 711 O O . SER A 1 91 ? -17.414 10.145 -17.294 1.00 46.75 91 SER A O 1
ATOM 713 N N . ASP A 1 92 ? -19.621 10.409 -16.810 1.00 45.72 92 ASP A N 1
ATOM 714 C CA . ASP A 1 92 ? -20.242 9.980 -18.068 1.00 45.72 92 ASP A CA 1
ATOM 715 C C . ASP A 1 92 ? -20.399 8.465 -18.253 1.00 45.72 92 ASP A C 1
ATOM 717 O O . ASP A 1 92 ? -19.866 7.890 -19.191 1.00 45.72 92 ASP A O 1
ATOM 721 N N . ASP A 1 93 ? -21.188 7.802 -17.404 1.00 40.81 93 ASP A N 1
ATOM 722 C CA . ASP A 1 93 ? -22.473 7.309 -17.915 1.00 40.81 93 ASP A CA 1
ATOM 723 C C . ASP A 1 93 ? -23.439 6.865 -16.806 1.00 40.81 93 ASP A C 1
ATOM 725 O O . ASP A 1 93 ? -23.085 6.455 -15.701 1.00 40.81 93 ASP A O 1
ATOM 729 N N . SER A 1 94 ? -24.696 7.017 -17.172 1.00 46.81 94 SER A N 1
ATOM 730 C CA . SER A 1 94 ? -25.947 6.633 -16.549 1.00 46.81 94 SER A CA 1
ATOM 731 C C . SER A 1 94 ? -25.967 5.379 -15.656 1.00 46.81 94 SER A C 1
ATOM 733 O O . SER A 1 94 ? -25.612 4.270 -16.036 1.00 46.81 94 SER A O 1
ATOM 735 N N . SER A 1 95 ? -26.636 5.562 -14.511 1.00 46.84 95 SER A N 1
ATOM 736 C CA . SER A 1 95 ? -27.443 4.565 -13.794 1.00 46.84 95 SER A CA 1
ATOM 737 C C . SER A 1 95 ? -26.723 3.387 -13.109 1.00 46.84 95 SER A C 1
ATOM 739 O O . SER A 1 95 ? -26.041 2.577 -13.717 1.00 46.84 95 SER A O 1
ATOM 741 N N . LEU A 1 96 ? -27.019 3.233 -11.812 1.00 45.12 96 LEU A N 1
ATOM 742 C CA . LEU A 1 96 ? -26.839 2.007 -11.020 1.00 45.12 96 LEU A CA 1
ATOM 743 C C . LEU A 1 96 ? -25.403 1.654 -10.594 1.00 45.12 96 LEU A C 1
ATOM 745 O O . LEU A 1 96 ? -24.851 0.649 -11.026 1.00 45.12 96 LEU A O 1
ATOM 749 N N . GLN A 1 97 ? -24.864 2.391 -9.614 1.00 44.72 97 GLN A N 1
ATOM 750 C CA . GLN A 1 97 ? -24.259 1.781 -8.414 1.00 44.72 97 GLN A CA 1
ATOM 751 C C . GLN A 1 97 ? -23.912 2.848 -7.363 1.00 44.72 97 GLN A C 1
ATOM 753 O O . GLN A 1 97 ? -22.780 3.306 -7.223 1.00 44.72 97 GLN A O 1
ATOM 758 N N . THR A 1 98 ? -24.918 3.219 -6.569 1.00 47.44 98 THR A N 1
ATOM 759 C CA . THR A 1 98 ? -24.793 4.024 -5.342 1.00 47.44 98 THR A CA 1
ATOM 760 C C . THR A 1 98 ? -24.182 3.182 -4.208 1.00 47.44 98 THR A C 1
ATOM 762 O O . THR A 1 98 ? -24.764 3.026 -3.139 1.00 47.44 98 THR A O 1
ATOM 765 N N . GLY A 1 99 ? -23.034 2.552 -4.464 1.00 54.66 99 GLY A N 1
ATOM 766 C CA . GLY A 1 99 ? -22.302 1.725 -3.506 1.00 54.66 99 GLY A CA 1
ATOM 767 C C . GLY A 1 99 ? -21.002 2.401 -3.081 1.00 54.66 99 GLY A C 1
ATOM 768 O O . GLY A 1 99 ? -20.296 2.986 -3.909 1.00 54.66 99 GLY A O 1
ATOM 769 N N . ARG A 1 100 ? -20.659 2.316 -1.788 1.00 62.22 100 ARG A N 1
ATOM 770 C CA . ARG A 1 100 ? -19.295 2.629 -1.330 1.00 62.22 100 ARG A CA 1
ATOM 771 C C . ARG A 1 100 ? -18.328 1.705 -2.069 1.00 62.22 100 ARG A C 1
ATOM 773 O O . ARG A 1 100 ? -18.596 0.516 -2.204 1.00 62.22 100 ARG A O 1
ATOM 780 N N . SER A 1 101 ? -17.206 2.237 -2.550 1.00 73.69 101 SER A N 1
ATOM 781 C CA . SER A 1 101 ? -16.170 1.391 -3.157 1.00 73.69 101 SER A CA 1
ATOM 782 C C . SER A 1 101 ? -15.647 0.384 -2.131 1.00 73.69 101 SER A C 1
ATOM 784 O O . SER A 1 101 ? -15.621 0.700 -0.942 1.00 73.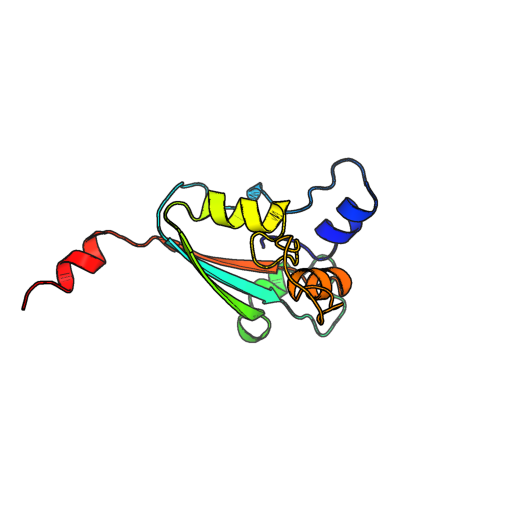69 101 SER A O 1
ATOM 786 N N . LEU A 1 102 ? -15.160 -0.784 -2.565 1.00 73.94 102 LEU A N 1
ATOM 787 C CA . LEU A 1 102 ? -14.569 -1.783 -1.660 1.00 73.94 102 LEU A CA 1
ATOM 788 C C . LEU A 1 102 ? -13.540 -1.146 -0.709 1.00 73.94 102 LEU A C 1
ATOM 790 O O . LEU A 1 102 ? -13.529 -1.415 0.487 1.00 73.94 102 LEU A O 1
ATOM 794 N N . PHE A 1 103 ? -12.714 -0.229 -1.220 1.00 75.38 103 PHE A N 1
ATOM 795 C CA . PHE A 1 103 ? -11.755 0.514 -0.400 1.00 75.38 103 PHE A CA 1
ATOM 796 C C . PHE A 1 103 ? -12.435 1.424 0.621 1.00 75.38 103 PHE A C 1
ATOM 798 O O . PHE A 1 103 ? -12.030 1.440 1.778 1.00 75.38 103 PHE A O 1
ATOM 805 N N . GLN A 1 104 ? -13.471 2.165 0.224 1.00 75.62 104 GLN A N 1
ATOM 806 C CA . GLN A 1 104 ? -14.242 2.986 1.159 1.00 75.62 104 GLN A CA 1
ATOM 807 C C . GLN A 1 104 ? -14.914 2.137 2.242 1.00 75.62 104 GLN A C 1
ATOM 809 O O . GLN A 1 104 ? -14.967 2.565 3.392 1.00 75.62 104 GLN A O 1
ATOM 814 N N . GLU A 1 105 ? -15.393 0.943 1.901 1.00 80.19 105 GLU A N 1
ATOM 815 C CA . GLU A 1 105 ? -16.005 0.023 2.852 1.00 80.19 105 GLU A CA 1
ATOM 816 C C . GLU A 1 105 ? -14.980 -0.517 3.857 1.00 80.19 105 GLU A C 1
ATOM 818 O O . GLU A 1 105 ? -15.174 -0.343 5.062 1.00 80.19 105 GLU A O 1
ATOM 823 N N . ILE A 1 106 ? -13.848 -1.045 3.375 1.00 80.31 106 ILE A N 1
ATOM 824 C CA . ILE A 1 106 ? -12.703 -1.487 4.192 1.00 80.31 106 ILE A CA 1
ATOM 825 C C . ILE A 1 106 ? -12.296 -0.389 5.182 1.00 80.31 106 ILE A C 1
ATOM 827 O O . ILE A 1 106 ? -12.136 -0.646 6.376 1.00 80.31 106 ILE A O 1
ATOM 831 N N . PHE A 1 107 ? -12.171 0.848 4.697 1.00 76.00 107 PHE A N 1
ATOM 832 C CA . PHE A 1 107 ? -11.797 1.982 5.533 1.00 76.00 107 PHE A CA 1
ATOM 833 C C . PHE A 1 107 ? -12.884 2.381 6.530 1.00 76.00 107 PHE A C 1
ATOM 835 O O . PHE A 1 107 ? -12.568 2.708 7.671 1.00 76.00 107 PHE A O 1
ATOM 842 N N . SER A 1 108 ? -14.157 2.340 6.131 1.00 73.88 108 SER A N 1
ATOM 843 C CA . SER A 1 108 ? -15.274 2.647 7.030 1.00 73.88 108 SER A CA 1
ATOM 844 C C . SER A 1 108 ? -15.407 1.643 8.175 1.00 73.88 108 SER A C 1
ATOM 846 O O . SER A 1 108 ? -15.842 2.013 9.259 1.00 73.88 108 SER A O 1
ATOM 848 N N . GLN A 1 109 ? -14.978 0.399 7.952 1.00 77.62 109 GLN A N 1
ATOM 849 C CA . GLN A 1 109 ? -14.935 -0.652 8.968 1.00 77.62 109 GLN A CA 1
ATOM 850 C C . GLN A 1 109 ? -13.637 -0.625 9.798 1.00 77.62 109 GLN A C 1
ATOM 852 O O . GLN A 1 109 ? -13.440 -1.464 10.674 1.00 77.62 109 GLN A O 1
ATOM 857 N N . GLY A 1 110 ? -12.738 0.335 9.545 1.00 76.00 110 GLY A N 1
ATOM 858 C CA . GLY A 1 110 ? -11.481 0.480 10.280 1.00 76.00 110 GLY A CA 1
ATOM 859 C C . GLY A 1 110 ? -10.469 -0.629 9.992 1.00 76.00 110 GLY A C 1
ATOM 860 O O . GLY A 1 110 ? -9.546 -0.844 10.781 1.00 76.00 110 GLY A O 1
ATOM 861 N N . PHE A 1 111 ? -10.612 -1.357 8.881 1.00 83.31 111 PHE A N 1
ATOM 862 C CA . PHE A 1 111 ? -9.663 -2.409 8.558 1.00 83.31 111 PHE A CA 1
ATOM 863 C C . PHE A 1 111 ? -8.354 -1.836 7.994 1.00 83.31 111 PHE A C 1
ATOM 865 O O . PHE A 1 111 ? -8.366 -0.977 7.106 1.00 83.31 111 PHE A O 1
ATOM 872 N N . PRO A 1 112 ? -7.196 -2.327 8.466 1.00 86.19 112 PRO A N 1
ATOM 873 C CA . PRO A 1 112 ? -5.907 -1.937 7.921 1.00 86.19 112 PRO A CA 1
ATOM 874 C C . PRO A 1 112 ? -5.698 -2.514 6.519 1.00 86.19 112 PRO A C 1
ATOM 876 O O . PRO A 1 112 ? -5.964 -3.692 6.262 1.00 86.19 112 PRO A O 1
ATOM 879 N N . ILE A 1 113 ? -5.090 -1.706 5.650 1.00 88.88 113 ILE A N 1
ATOM 880 C CA . ILE A 1 113 ? -4.594 -2.160 4.351 1.00 88.88 113 ILE A CA 1
ATOM 881 C C . ILE A 1 113 ? -3.109 -2.468 4.462 1.00 88.88 113 ILE A C 1
ATOM 883 O O . ILE A 1 113 ? -2.275 -1.631 4.831 1.00 88.88 113 ILE A O 1
ATOM 887 N N . VAL A 1 114 ? -2.764 -3.694 4.104 1.00 91.56 114 VAL A N 1
ATOM 888 C CA . VAL A 1 114 ? -1.405 -4.220 4.089 1.00 91.56 114 VAL A CA 1
ATOM 889 C C . VAL A 1 114 ? -0.987 -4.493 2.656 1.00 91.56 114 VAL A C 1
ATOM 891 O O . VAL A 1 114 ? -1.815 -4.585 1.754 1.00 91.56 114 VAL A O 1
ATOM 894 N N . TYR A 1 115 ? 0.318 -4.574 2.434 1.00 92.69 115 TYR A N 1
ATOM 895 C CA . TYR A 1 115 ? 0.838 -4.879 1.117 1.00 92.69 115 TYR A CA 1
ATOM 896 C C . TYR A 1 115 ? 2.090 -5.737 1.233 1.00 92.69 115 TYR A C 1
ATOM 898 O O . TYR A 1 115 ? 2.841 -5.623 2.209 1.00 92.69 115 TYR A O 1
ATOM 906 N N . ARG A 1 116 ? 2.300 -6.573 0.221 1.00 92.56 116 ARG A N 1
ATOM 907 C CA . ARG A 1 116 ? 3.551 -7.284 -0.044 1.00 92.56 116 ARG A CA 1
ATOM 908 C C . ARG A 1 116 ? 3.948 -6.988 -1.478 1.00 92.56 116 ARG A C 1
ATOM 910 O O . ARG A 1 116 ? 3.091 -6.694 -2.308 1.00 92.56 116 ARG A O 1
ATOM 917 N N . TRP A 1 117 ? 5.238 -7.003 -1.767 1.00 94.19 117 TRP A N 1
ATOM 918 C CA . TRP A 1 117 ? 5.718 -6.759 -3.118 1.00 94.19 117 TRP A CA 1
ATOM 919 C C . TRP A 1 117 ? 7.025 -7.497 -3.361 1.00 94.19 117 TRP A C 1
ATOM 921 O O . TRP A 1 117 ? 7.772 -7.773 -2.420 1.00 94.19 117 TRP A O 1
ATOM 931 N N . ALA A 1 118 ? 7.290 -7.784 -4.629 1.00 92.69 118 ALA A N 1
ATOM 932 C CA . ALA A 1 118 ? 8.539 -8.360 -5.087 1.00 92.69 118 ALA A CA 1
ATOM 933 C C . ALA A 1 118 ? 9.015 -7.613 -6.341 1.00 92.69 118 ALA A C 1
ATOM 935 O O . ALA A 1 118 ? 8.194 -7.292 -7.212 1.00 92.69 118 ALA A O 1
ATOM 936 N N . PRO A 1 119 ? 10.320 -7.312 -6.450 1.00 91.50 119 PRO A N 1
ATOM 937 C CA . PRO A 1 119 ? 10.871 -6.758 -7.673 1.00 91.50 119 PRO A CA 1
ATOM 938 C C . PRO A 1 119 ? 10.765 -7.794 -8.793 1.00 91.50 119 PRO A C 1
ATOM 940 O O . PRO A 1 119 ? 11.028 -8.977 -8.584 1.00 91.50 119 PRO A O 1
ATOM 943 N N . VAL A 1 120 ? 10.415 -7.344 -9.993 1.00 86.81 120 VAL A N 1
ATOM 944 C CA . VAL A 1 120 ? 10.541 -8.174 -11.194 1.00 86.81 120 VAL A CA 1
ATOM 945 C C . VAL A 1 120 ? 11.950 -7.948 -11.720 1.00 86.81 120 VAL A C 1
ATOM 947 O O . VAL A 1 120 ? 12.265 -6.860 -12.199 1.00 86.81 120 VAL A O 1
ATOM 950 N N . SER A 1 121 ? 12.823 -8.944 -11.584 1.00 71.12 121 SER A N 1
ATOM 951 C CA . SER A 1 121 ? 14.146 -8.893 -12.198 1.00 71.12 121 SER A CA 1
ATOM 952 C C . SER A 1 121 ? 14.023 -9.210 -13.688 1.00 71.12 121 SER A C 1
ATOM 954 O O . SER A 1 121 ? 13.433 -10.214 -14.083 1.00 71.12 121 SER A O 1
ATOM 956 N N . THR A 1 122 ? 14.610 -8.365 -14.535 1.00 58.06 122 THR A N 1
ATOM 957 C CA . THR A 1 122 ? 14.628 -8.555 -15.996 1.00 58.06 122 THR A CA 1
ATOM 958 C C . THR A 1 122 ? 15.242 -9.906 -16.396 1.00 58.06 122 THR A C 1
ATOM 960 O O . THR A 1 122 ? 14.872 -10.479 -17.415 1.00 58.06 122 THR A O 1
ATOM 963 N N . TYR A 1 123 ? 16.112 -10.473 -15.554 1.00 54.44 123 TYR A N 1
ATOM 964 C CA . TYR A 1 123 ? 16.748 -11.770 -15.785 1.00 54.44 123 TYR A CA 1
ATOM 965 C C . TYR A 1 123 ? 15.793 -12.972 -15.716 1.00 54.44 123 TYR A C 1
ATOM 967 O O . TYR A 1 123 ? 16.104 -13.992 -16.316 1.00 54.44 123 TYR A O 1
ATOM 975 N N . GLN A 1 124 ? 14.621 -12.882 -15.070 1.00 49.78 124 GLN A N 1
ATOM 976 C CA . GLN A 1 124 ? 13.634 -13.976 -15.118 1.00 49.78 124 GLN A CA 1
ATOM 977 C C . GLN A 1 124 ? 12.874 -14.057 -16.451 1.00 49.78 124 GLN A C 1
ATOM 979 O O . GLN A 1 124 ? 12.349 -15.115 -16.780 1.00 49.78 124 GLN A O 1
ATOM 984 N N . LEU A 1 125 ? 12.849 -12.979 -17.245 1.00 47.47 125 LEU A N 1
ATOM 985 C CA . LEU A 1 125 ? 12.257 -12.995 -18.589 1.00 47.47 125 LEU A CA 1
ATOM 986 C C . LEU A 1 125 ? 13.214 -13.560 -19.649 1.00 47.47 125 LEU A C 1
ATOM 988 O O . LEU A 1 125 ? 12.749 -14.080 -20.657 1.00 47.47 125 LEU A O 1
ATOM 992 N N . LEU A 1 126 ? 14.533 -13.515 -19.418 1.00 46.72 126 LEU A N 1
ATOM 993 C CA . LEU A 1 126 ? 15.516 -14.037 -20.375 1.00 46.72 126 LEU A CA 1
ATOM 994 C C . LEU A 1 126 ? 15.596 -15.575 -20.376 1.00 46.72 126 LEU A C 1
ATOM 996 O O . LEU A 1 126 ? 15.860 -16.169 -21.415 1.00 46.72 126 LEU A O 1
ATOM 1000 N N . PHE A 1 127 ? 15.301 -16.235 -19.250 1.00 48.03 127 PHE A N 1
ATOM 1001 C CA . PHE A 1 127 ? 15.284 -17.706 -19.174 1.00 48.03 127 PHE A CA 1
ATOM 1002 C C . PHE A 1 127 ? 14.012 -18.351 -19.750 1.00 48.03 127 PHE A C 1
ATOM 1004 O O . PHE A 1 127 ? 13.945 -19.573 -19.826 1.00 48.03 127 PHE A O 1
ATOM 1011 N N . HIS A 1 128 ? 13.009 -17.566 -20.157 1.00 46.62 128 HIS A N 1
ATOM 1012 C CA . HIS A 1 128 ? 11.758 -18.084 -20.730 1.00 46.62 128 HIS A CA 1
ATOM 1013 C C . HIS A 1 128 ? 11.645 -17.897 -22.254 1.00 46.62 128 HIS A C 1
ATOM 1015 O O . HIS A 1 128 ? 10.611 -18.226 -22.826 1.00 46.62 128 HIS A O 1
ATOM 1021 N N . LEU A 1 129 ? 12.688 -17.375 -22.914 1.00 43.75 129 LEU A N 1
ATOM 1022 C CA . LEU A 1 129 ? 12.699 -17.091 -24.358 1.00 43.75 129 LEU A CA 1
ATOM 1023 C C . LEU A 1 129 ? 13.804 -17.826 -25.135 1.00 43.75 129 LEU A C 1
ATOM 1025 O O . LEU A 1 129 ? 14.123 -17.443 -26.255 1.00 43.75 129 LEU A O 1
ATOM 1029 N N . HIS A 1 130 ? 14.360 -18.899 -24.573 1.00 42.75 130 HIS A N 1
ATOM 1030 C CA . HIS A 1 130 ? 15.162 -19.854 -25.337 1.00 42.75 130 HIS A CA 1
ATOM 1031 C C . HIS A 1 130 ? 14.398 -21.179 -25.446 1.00 42.75 130 HIS A C 1
ATOM 1033 O O . HIS A 1 130 ? 14.507 -22.034 -24.569 1.00 42.75 130 HIS A O 1
ATOM 1039 N N . PHE A 1 131 ? 13.612 -21.301 -26.516 1.00 44.47 131 PHE A N 1
ATOM 1040 C CA . PHE A 1 131 ? 13.221 -22.568 -27.135 1.00 44.47 131 PHE A CA 1
ATOM 1041 C C . PHE A 1 131 ? 13.727 -22.558 -28.574 1.00 44.47 131 PHE A C 1
ATOM 1043 O O . PHE A 1 131 ? 13.591 -21.493 -29.220 1.00 44.47 131 PHE A O 1
#

Secondary structure (DSSP, 8-state):
--B-HHHHHHHHTT-TT--SS-GGGS-SS---EEEEEEEEP-SS--GGGHHHHTT-GGGEEEEEEEEES-HHHHHHHHHHH-GGGS----S---S------HHHHHHHTTPPEEEEEEE--THHHHTTS--

pLDDT: mean 76.13, std 16.74, range [40.81, 95.0]

Sequence (131 aa):
ILIGPSDWEDHSKGKEGSARYRIHNLPQKLCPGVYELGVAVSHNGLGRQIYKLTTDPRRVVVVYLGKADNVRARLQRYGRTGAHLSNICSSDDSSLQTGRSLFQEIFSQGFPIVYRWAPVSTYQLLFHLHF

Radius of gyration: 16.86 Å; chains: 1; bounding box: 44×40×46 Å

InterPro domains:
  IPR038909 Protein effector of transcription [PTHR35133] (1-122)
  IPR059149 Protein EFFECTOR OF TRANSCRIPTION 2/3, GIY-YIG domain [PF19239] (1-122)

Foldseek 3Di:
DFAALCLCVCVVVVPPPRALTDLVPADPDFAKWKKWKWWFADPDCPRPVCVVSVVDPVRTDTDDIDIDRGRSVVSVCCSPPVNVQAPPDPPDDDDDDPDGRPSSVSNVVSIGMDMDMDGDDPVVVVVVPDD

Organism: Trifolium pratense (NCBI:txid57577)